Protein AF-A0A1I4GVJ4-F1 (afdb_monomer_lite)

Organism: NCBI:txid334253

Structure (mmCIF, N/CA/C/O backbone):
data_AF-A0A1I4GVJ4-F1
#
_entry.id   AF-A0A1I4GVJ4-F1
#
loop_
_atom_site.group_PDB
_atom_site.id
_atom_site.type_symbol
_atom_site.label_atom_id
_atom_site.label_alt_id
_atom_site.label_comp_id
_atom_site.label_asym_id
_atom_site.label_entity_id
_atom_site.label_seq_id
_atom_site.pdbx_PDB_ins_code
_atom_site.Cartn_x
_atom_site.Cartn_y
_atom_site.Cartn_z
_atom_site.occupancy
_atom_site.B_iso_or_equiv
_atom_site.auth_seq_id
_atom_site.auth_comp_id
_atom_site.auth_asym_id
_atom_site.auth_atom_id
_atom_site.pdbx_PDB_model_num
ATOM 1 N N . MET A 1 1 ? -17.207 -11.477 -0.287 1.00 50.84 1 MET A N 1
ATOM 2 C CA . MET A 1 1 ? -16.372 -11.656 -1.513 1.00 50.84 1 MET A CA 1
ATOM 3 C C . MET A 1 1 ? -14.962 -11.178 -1.198 1.00 50.84 1 MET A C 1
ATOM 5 O O . MET A 1 1 ? -14.844 -10.098 -0.642 1.00 50.84 1 MET A O 1
ATOM 9 N N . MET A 1 2 ? -13.925 -11.970 -1.491 1.00 49.94 2 MET A N 1
ATOM 10 C CA . MET A 1 2 ? -12.527 -11.653 -1.154 1.00 49.94 2 MET A CA 1
ATOM 11 C C . MET A 1 2 ? -11.857 -10.914 -2.315 1.00 49.94 2 MET A C 1
ATOM 13 O O . MET A 1 2 ? -11.926 -11.396 -3.448 1.00 49.94 2 MET A O 1
ATOM 17 N N . VAL A 1 3 ? -11.229 -9.762 -2.056 1.00 58.59 3 VAL A N 1
ATOM 18 C CA . VAL A 1 3 ? -10.523 -8.995 -3.095 1.00 58.59 3 VAL A CA 1
ATOM 19 C C . VAL A 1 3 ? -9.077 -8.730 -2.690 1.00 58.59 3 VAL A C 1
ATOM 21 O O . VAL A 1 3 ? -8.796 -8.247 -1.593 1.00 58.59 3 VAL A O 1
ATOM 24 N N . CYS A 1 4 ? -8.161 -9.048 -3.606 1.00 55.62 4 CYS A N 1
ATOM 25 C CA . CYS A 1 4 ? -6.743 -8.749 -3.467 1.00 55.62 4 CYS A CA 1
ATOM 26 C C . CYS A 1 4 ? -6.473 -7.312 -3.915 1.00 55.62 4 CYS A C 1
ATOM 28 O O . CYS A 1 4 ? -6.786 -6.946 -5.050 1.00 55.62 4 CYS A O 1
ATOM 30 N N . VAL A 1 5 ? -5.861 -6.519 -3.041 1.00 62.44 5 VAL A N 1
ATOM 31 C CA . VAL A 1 5 ? -5.493 -5.129 -3.314 1.00 62.44 5 VAL A CA 1
ATOM 32 C C . VAL A 1 5 ? -3.979 -5.005 -3.241 1.00 62.44 5 VAL A C 1
ATOM 34 O O . VAL A 1 5 ? -3.354 -5.443 -2.272 1.00 62.44 5 VAL A O 1
ATOM 37 N N . ASN A 1 6 ? -3.378 -4.418 -4.276 1.00 66.19 6 ASN A N 1
ATOM 38 C CA . ASN A 1 6 ? -1.951 -4.132 -4.261 1.00 66.19 6 ASN A CA 1
ATOM 39 C C . ASN A 1 6 ? -1.720 -2.815 -3.512 1.00 66.19 6 ASN A C 1
ATOM 41 O O . ASN A 1 6 ? -2.203 -1.766 -3.934 1.00 66.19 6 ASN A O 1
ATOM 45 N N . VAL A 1 7 ? -1.011 -2.861 -2.390 1.00 64.50 7 VAL 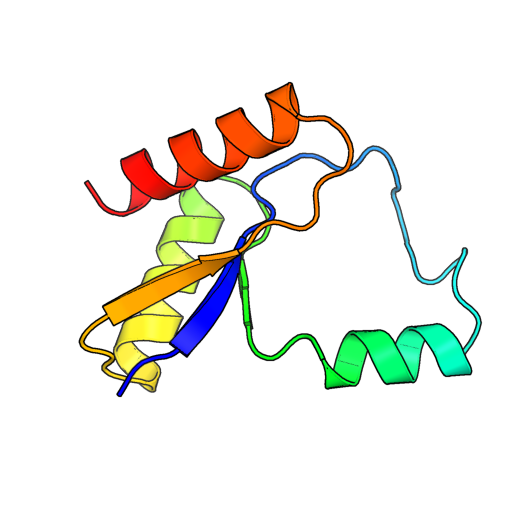A N 1
ATOM 46 C CA . VAL A 1 7 ? -0.761 -1.684 -1.555 1.00 64.50 7 VAL A CA 1
ATOM 47 C C . VAL A 1 7 ? 0.690 -1.267 -1.707 1.00 64.50 7 VAL A C 1
ATOM 49 O O . VAL A 1 7 ? 1.614 -1.996 -1.333 1.00 64.50 7 VAL A O 1
ATOM 52 N N . ILE A 1 8 ? 0.877 -0.073 -2.259 1.00 67.94 8 ILE A N 1
ATOM 53 C CA . ILE A 1 8 ? 2.178 0.557 -2.445 1.00 67.94 8 ILE A CA 1
ATOM 54 C C . ILE A 1 8 ? 2.121 1.893 -1.709 1.00 67.94 8 ILE A C 1
ATOM 56 O O . ILE A 1 8 ? 1.918 2.949 -2.293 1.00 67.94 8 ILE A O 1
ATOM 60 N N . ALA A 1 9 ? 2.277 1.852 -0.391 1.00 59.34 9 ALA A N 1
ATOM 61 C CA . ALA A 1 9 ? 2.343 3.047 0.442 1.00 59.34 9 ALA A CA 1
ATOM 62 C C . ALA A 1 9 ? 3.804 3.501 0.578 1.00 59.34 9 ALA A C 1
ATOM 64 O O . ALA A 1 9 ? 4.399 3.442 1.652 1.00 59.34 9 ALA A O 1
ATOM 65 N N . ALA A 1 10 ? 4.424 3.865 -0.545 1.00 53.66 10 ALA A N 1
ATOM 66 C CA . ALA A 1 10 ? 5.814 4.297 -0.573 1.00 53.66 10 ALA A CA 1
ATOM 67 C C . ALA A 1 10 ? 6.030 5.384 -1.627 1.00 53.66 10 ALA A C 1
ATOM 69 O O . ALA A 1 10 ? 5.543 5.275 -2.751 1.00 53.66 10 ALA A O 1
ATOM 70 N N . GLU A 1 11 ? 6.824 6.400 -1.284 1.00 53.78 11 GLU A N 1
ATOM 71 C CA . GLU A 1 11 ? 7.410 7.298 -2.276 1.00 53.78 11 GLU A CA 1
ATOM 72 C C . GLU A 1 11 ? 8.380 6.492 -3.147 1.00 53.78 11 GLU A C 1
ATOM 74 O O . GLU A 1 11 ? 9.463 6.072 -2.717 1.00 53.78 11 GLU A O 1
ATOM 79 N N . THR A 1 12 ? 7.975 6.224 -4.385 1.00 56.91 12 THR A N 1
ATOM 80 C CA . THR A 1 12 ? 8.856 5.640 -5.389 1.00 56.91 12 THR A CA 1
ATOM 81 C C . THR A 1 12 ? 9.764 6.737 -5.933 1.00 56.91 12 THR A C 1
ATOM 83 O O . THR A 1 12 ? 9.306 7.797 -6.342 1.00 56.91 12 THR A O 1
ATOM 86 N N . THR A 1 13 ? 11.074 6.494 -5.972 1.00 55.16 13 THR A N 1
ATOM 87 C CA . THR A 1 13 ? 12.052 7.437 -6.549 1.00 55.16 13 THR A CA 1
ATOM 88 C C . THR A 1 13 ? 11.937 7.567 -8.068 1.00 55.16 13 THR A C 1
ATOM 90 O O . THR A 1 13 ? 12.539 8.463 -8.658 1.00 55.16 13 THR A O 1
ATOM 93 N N . VAL A 1 14 ? 11.188 6.668 -8.710 1.00 65.81 14 VAL A N 1
ATOM 94 C CA . VAL A 1 14 ? 10.877 6.741 -10.135 1.00 65.81 14 VAL A CA 1
ATOM 95 C C . VAL A 1 14 ? 9.709 7.704 -10.320 1.00 65.81 14 VAL A C 1
ATOM 97 O O . VAL A 1 14 ? 8.640 7.491 -9.753 1.00 65.81 14 VAL A O 1
ATOM 100 N N . LYS A 1 15 ? 9.953 8.781 -11.074 1.00 67.31 15 LYS A N 1
ATOM 101 C CA . LYS A 1 15 ? 8.993 9.874 -11.284 1.00 67.31 15 LYS A CA 1
ATOM 102 C C . LYS A 1 15 ? 7.897 9.517 -12.283 1.00 67.31 15 LYS A C 1
ATOM 104 O O . LYS A 1 15 ? 6.781 9.993 -12.122 1.00 67.31 15 LYS A O 1
ATOM 109 N N . ASP A 1 16 ? 8.224 8.698 -13.280 1.00 73.12 16 ASP A N 1
ATOM 110 C CA . ASP A 1 16 ? 7.279 8.255 -14.296 1.00 73.12 16 ASP A CA 1
ATOM 111 C C . ASP A 1 16 ? 7.684 6.879 -14.847 1.00 73.12 16 ASP A C 1
ATOM 113 O O . ASP A 1 16 ? 8.815 6.683 -15.292 1.00 73.12 16 ASP A O 1
ATOM 117 N N . MET A 1 17 ? 6.769 5.910 -14.782 1.00 78.88 17 MET A N 1
ATOM 118 C CA . MET A 1 17 ? 6.973 4.583 -15.372 1.00 78.88 17 MET A CA 1
ATOM 119 C C . MET A 1 17 ? 6.679 4.577 -16.877 1.00 78.88 17 MET A C 1
ATOM 121 O O . MET A 1 17 ? 7.139 3.672 -17.573 1.00 78.88 17 MET A O 1
ATOM 125 N N . ASP A 1 18 ? 5.972 5.587 -17.392 1.00 78.31 18 ASP A N 1
ATOM 126 C CA . ASP A 1 18 ? 5.641 5.706 -18.813 1.00 78.31 18 ASP A CA 1
ATOM 127 C C . ASP A 1 18 ? 6.879 5.952 -19.683 1.00 78.31 18 ASP A C 1
ATOM 129 O O . ASP A 1 18 ? 6.883 5.586 -20.856 1.00 78.31 18 ASP A O 1
ATOM 133 N N . GLU A 1 19 ? 7.947 6.514 -19.110 1.00 82.56 19 GLU A N 1
ATOM 134 C CA . GLU A 1 19 ? 9.234 6.695 -19.792 1.00 82.56 19 GLU A CA 1
ATOM 135 C C . GLU A 1 19 ? 10.066 5.403 -19.856 1.00 82.56 19 GLU A C 1
ATOM 137 O O . GLU A 1 19 ? 10.964 5.283 -20.691 1.00 82.56 19 GLU A O 1
ATOM 142 N N . LEU A 1 20 ? 9.792 4.438 -18.971 1.00 82.94 20 LEU A N 1
ATOM 143 C CA . LEU A 1 20 ? 10.576 3.206 -18.828 1.00 82.94 20 LEU A CA 1
ATOM 144 C C . LEU A 1 20 ? 9.909 1.993 -19.475 1.00 82.94 20 LEU A C 1
ATOM 146 O O . LEU A 1 20 ? 10.603 1.071 -19.901 1.00 82.94 20 LEU A O 1
ATOM 150 N N . TRP A 1 21 ? 8.579 1.967 -19.519 1.00 85.81 21 TRP A N 1
ATOM 151 C CA . TRP A 1 21 ? 7.829 0.847 -20.070 1.00 85.81 21 TRP A CA 1
ATOM 152 C C . TRP A 1 21 ? 7.648 0.948 -21.577 1.00 85.81 21 TRP A C 1
ATOM 154 O O . TRP A 1 21 ? 7.303 1.986 -22.139 1.00 85.81 21 TRP A O 1
ATOM 164 N N . THR A 1 22 ? 7.761 -0.198 -22.239 1.00 89.19 22 THR A N 1
ATOM 165 C CA . THR A 1 22 ? 7.196 -0.372 -23.575 1.00 89.19 22 THR A CA 1
ATOM 166 C C . THR A 1 22 ? 5.664 -0.352 -23.512 1.00 89.19 22 THR A C 1
ATOM 168 O O . THR A 1 22 ? 5.050 -0.658 -22.486 1.00 89.19 22 THR A O 1
ATOM 171 N N . MET A 1 23 ? 5.007 -0.039 -24.635 1.00 86.88 23 MET A N 1
ATOM 172 C CA . MET A 1 23 ? 3.537 -0.059 -24.712 1.00 86.88 23 MET A CA 1
ATOM 173 C C . MET A 1 23 ? 2.946 -1.415 -24.297 1.00 86.88 23 MET A C 1
ATOM 175 O O . MET A 1 23 ? 1.890 -1.473 -23.667 1.00 86.88 23 MET A O 1
ATOM 179 N N . GLN A 1 24 ? 3.633 -2.506 -24.635 1.00 88.12 24 GLN A N 1
ATOM 180 C CA . GLN A 1 24 ? 3.228 -3.863 -24.294 1.00 88.12 24 GLN A CA 1
ATOM 181 C C . GLN A 1 24 ? 3.295 -4.093 -22.778 1.00 88.12 24 GLN A C 1
ATOM 183 O O . GLN A 1 24 ? 2.313 -4.549 -22.195 1.00 88.12 24 GLN A O 1
ATOM 188 N N . GLU A 1 25 ? 4.402 -3.724 -22.128 1.00 84.69 25 GLU A N 1
ATOM 189 C CA . GLU A 1 25 ? 4.560 -3.843 -20.670 1.00 84.69 25 GLU A CA 1
ATOM 190 C C . GLU A 1 25 ? 3.522 -3.003 -19.924 1.00 84.69 25 GLU A C 1
ATOM 192 O O . GLU A 1 25 ? 2.846 -3.514 -19.028 1.00 84.69 25 GLU A O 1
ATOM 197 N N . LYS A 1 26 ? 3.308 -1.753 -20.354 1.00 84.25 26 LY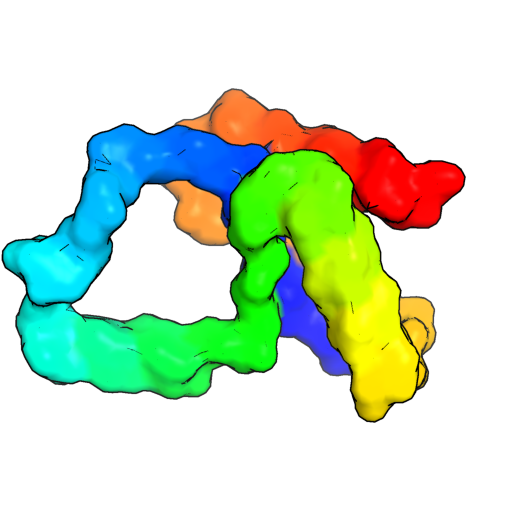S A N 1
ATOM 198 C CA . LYS A 1 26 ? 2.292 -0.874 -19.767 1.00 84.25 26 LYS A CA 1
ATOM 199 C C . LYS A 1 26 ? 0.893 -1.473 -19.882 1.00 84.25 26 LYS A C 1
ATOM 201 O O . LYS A 1 26 ? 0.140 -1.444 -18.910 1.00 84.25 26 LYS A O 1
ATOM 206 N N . SER A 1 27 ? 0.541 -2.039 -21.038 1.00 82.88 27 SER A N 1
ATOM 207 C CA . SER A 1 27 ? -0.768 -2.669 -21.247 1.00 82.88 27 SER A CA 1
ATOM 208 C C . SER A 1 27 ? -0.976 -3.874 -20.330 1.00 82.88 27 SER A C 1
ATOM 210 O O . SER A 1 27 ? -2.057 -4.031 -19.763 1.00 82.88 27 SER A O 1
ATOM 212 N N . VAL A 1 28 ? 0.048 -4.715 -20.165 1.00 82.06 28 VAL A N 1
ATOM 213 C CA . VAL A 1 28 ? -0.019 -5.887 -19.283 1.00 82.06 28 VAL A CA 1
ATOM 214 C C . VAL A 1 28 ? -0.177 -5.445 -17.830 1.00 82.06 28 VAL A C 1
ATOM 216 O O . VAL A 1 28 ? -1.137 -5.852 -17.179 1.00 82.06 28 VAL A O 1
ATOM 219 N N . VAL A 1 29 ? 0.680 -4.546 -17.338 1.00 79.12 29 VAL A N 1
ATOM 220 C CA . VAL A 1 29 ? 0.618 -4.065 -15.947 1.00 79.12 29 VAL A CA 1
ATOM 221 C C . VAL A 1 29 ? -0.710 -3.362 -15.658 1.00 79.12 29 VAL A C 1
ATOM 223 O O . VAL A 1 29 ? -1.344 -3.638 -14.640 1.00 79.12 29 VAL A O 1
ATOM 226 N N . SER A 1 30 ? -1.181 -2.522 -16.582 1.00 75.88 30 SER A N 1
ATOM 227 C CA . SER A 1 30 ? -2.457 -1.807 -16.437 1.00 75.88 30 SER A CA 1
ATOM 228 C C . SER A 1 30 ? -3.650 -2.764 -16.372 1.00 75.88 30 SER A C 1
ATOM 230 O O . SER A 1 30 ? -4.591 -2.516 -15.627 1.00 75.88 30 SER A O 1
ATOM 232 N N . SER A 1 31 ? -3.606 -3.881 -17.107 1.00 71.88 31 SER A N 1
ATOM 233 C CA . SER A 1 31 ? -4.655 -4.909 -17.054 1.00 71.88 31 SER A CA 1
ATOM 234 C C . SER A 1 31 ? -4.645 -5.737 -15.760 1.00 71.88 31 SER A C 1
ATOM 236 O O . SER A 1 31 ? -5.678 -6.278 -15.372 1.00 71.88 31 SER A O 1
ATOM 238 N N . MET A 1 32 ? -3.497 -5.822 -15.077 1.00 67.75 32 MET A N 1
ATOM 239 C CA . MET A 1 32 ? -3.328 -6.571 -13.823 1.00 67.75 32 MET A CA 1
ATOM 240 C C . MET A 1 32 ? -3.615 -5.724 -12.574 1.00 67.75 32 MET A C 1
ATOM 242 O O . MET A 1 32 ? -3.878 -6.271 -11.502 1.00 67.75 32 MET A O 1
ATOM 246 N N . ALA A 1 33 ? -3.580 -4.396 -12.692 1.00 64.38 33 ALA A N 1
ATOM 247 C CA . ALA A 1 33 ? -3.827 -3.455 -11.603 1.00 64.38 33 ALA A CA 1
ATOM 248 C C . ALA A 1 33 ? -5.333 -3.321 -11.290 1.00 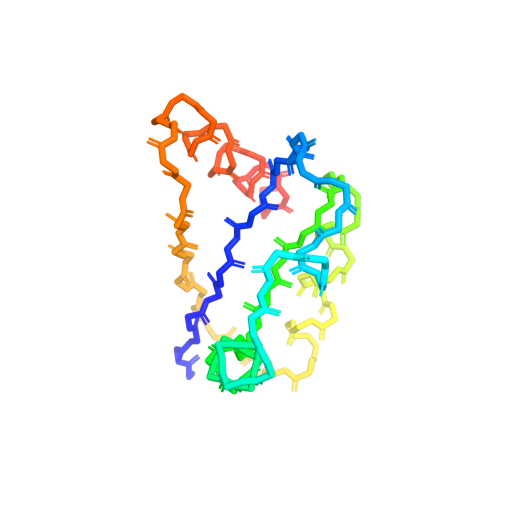64.38 33 ALA A C 1
ATOM 250 O O . ALA A 1 33 ? -5.950 -2.293 -11.546 1.00 64.38 33 ALA A O 1
ATOM 251 N N . ILE A 1 34 ? -5.936 -4.374 -10.731 1.00 61.31 34 ILE A N 1
ATOM 252 C CA . ILE A 1 34 ? -7.375 -4.419 -10.402 1.00 61.31 34 ILE A CA 1
ATOM 253 C C . ILE A 1 34 ? -7.740 -3.395 -9.310 1.00 61.31 34 ILE A C 1
ATOM 255 O O . ILE A 1 34 ? -8.813 -2.793 -9.358 1.00 61.31 34 ILE A O 1
ATOM 259 N N . ALA A 1 35 ? -6.844 -3.163 -8.349 1.00 70.12 35 ALA A N 1
ATOM 260 C CA . ALA A 1 35 ? -6.927 -2.079 -7.376 1.00 70.12 35 ALA A CA 1
ATOM 261 C C . ALA A 1 35 ? -5.536 -1.838 -6.779 1.00 70.12 35 ALA A C 1
ATOM 263 O O . ALA A 1 35 ? -4.946 -2.748 -6.189 1.00 70.12 35 ALA A O 1
ATOM 264 N N . VAL A 1 36 ? -5.012 -0.625 -6.950 1.00 78.06 36 VAL A N 1
ATOM 265 C CA . VAL A 1 36 ? -3.752 -0.191 -6.341 1.00 78.06 36 VAL A CA 1
ATOM 266 C C . VAL A 1 36 ? -4.061 0.942 -5.372 1.00 78.06 36 VAL A C 1
ATOM 268 O O . VAL A 1 36 ? -4.683 1.919 -5.778 1.00 78.06 36 VAL A O 1
ATOM 271 N N . LEU A 1 37 ? -3.628 0.810 -4.117 1.00 85.00 37 LEU A N 1
ATOM 272 C CA . LEU A 1 37 ? -3.644 1.902 -3.140 1.00 85.00 37 LEU A CA 1
ATOM 273 C C . LEU A 1 37 ? -2.254 2.534 -3.099 1.00 85.00 37 LEU A C 1
ATOM 275 O O . LEU A 1 37 ? -1.284 1.863 -2.735 1.00 85.00 37 LEU A O 1
ATOM 279 N N . LEU A 1 38 ? -2.158 3.803 -3.493 1.00 84.44 38 LEU A N 1
ATOM 280 C CA . LEU A 1 38 ? -0.890 4.522 -3.651 1.00 84.44 38 LEU A CA 1
ATOM 281 C C . LEU A 1 38 ? -0.998 5.946 -3.102 1.00 84.44 38 LEU A C 1
ATOM 283 O O . LEU A 1 38 ? -1.986 6.632 -3.355 1.00 84.44 38 LEU A O 1
ATOM 287 N N . GLY A 1 39 ? 0.041 6.414 -2.410 1.00 83.44 39 GLY A N 1
ATOM 288 C CA . GLY A 1 39 ? 0.164 7.804 -1.960 1.00 83.44 39 GLY A CA 1
ATOM 289 C C . GLY A 1 39 ? 0.372 7.943 -0.453 1.00 83.44 39 GLY A C 1
ATOM 290 O O . GLY A 1 39 ? 0.920 7.049 0.193 1.00 83.44 39 GLY A O 1
ATOM 291 N N . SER A 1 40 ? -0.038 9.090 0.101 1.00 86.19 40 SER A N 1
ATOM 292 C CA . SER A 1 40 ? 0.032 9.350 1.544 1.00 86.19 40 SER A CA 1
ATOM 293 C C . SER A 1 40 ? -0.999 8.526 2.319 1.00 86.19 40 SER A C 1
ATOM 295 O O . SER A 1 40 ? -1.959 8.001 1.752 1.00 86.19 40 SER A O 1
ATOM 297 N N . LYS A 1 41 ? -0.839 8.462 3.644 1.00 86.81 41 LYS A N 1
ATOM 298 C CA . LYS A 1 41 ? -1.770 7.779 4.551 1.00 86.81 41 LYS A CA 1
ATOM 299 C C . LYS A 1 41 ? -3.214 8.271 4.387 1.00 86.81 41 LYS A C 1
ATOM 301 O O . LYS A 1 41 ? -4.146 7.471 4.388 1.00 86.81 41 LYS A O 1
ATOM 306 N N . GLU A 1 42 ? -3.401 9.577 4.223 1.00 89.06 42 GLU A N 1
ATOM 307 C CA . GLU A 1 42 ? -4.709 10.211 4.031 1.00 89.06 42 GLU A CA 1
ATOM 308 C C . GLU A 1 42 ? -5.331 9.788 2.700 1.00 89.06 42 GLU A C 1
ATOM 310 O O . GLU A 1 42 ? -6.491 9.381 2.671 1.00 89.06 42 GLU A O 1
ATOM 315 N N . SER A 1 43 ? -4.543 9.811 1.620 1.00 88.88 43 SER A N 1
ATOM 316 C CA . SER A 1 43 ? -5.013 9.399 0.295 1.00 88.88 43 SER A CA 1
ATOM 317 C C . SER A 1 43 ? -5.362 7.911 0.253 1.00 88.88 43 SER A C 1
ATOM 319 O O . SER A 1 43 ? -6.381 7.532 -0.318 1.00 88.88 43 SER A O 1
ATOM 321 N N . ILE A 1 44 ? -4.563 7.063 0.905 1.00 88.94 44 ILE A N 1
ATOM 322 C CA . ILE A 1 44 ? -4.833 5.625 1.009 1.00 88.94 44 ILE A CA 1
ATOM 323 C C . ILE A 1 44 ? -6.126 5.371 1.786 1.00 88.94 44 ILE A C 1
ATOM 325 O O . ILE A 1 44 ? -6.910 4.519 1.376 1.00 88.94 44 ILE A O 1
ATOM 329 N N . ARG A 1 45 ? -6.386 6.120 2.868 1.00 90.44 45 ARG A N 1
ATOM 330 C CA . ARG A 1 45 ? -7.644 6.014 3.620 1.00 90.44 45 ARG A CA 1
ATOM 331 C C . ARG A 1 45 ? -8.850 6.345 2.750 1.00 90.44 45 ARG A C 1
ATOM 333 O O . ARG A 1 45 ? -9.810 5.586 2.741 1.00 90.44 45 ARG A O 1
ATOM 340 N N . GLU A 1 46 ? -8.792 7.440 2.001 1.00 91.94 46 GLU A N 1
ATOM 341 C CA . GLU A 1 46 ? -9.874 7.827 1.092 1.00 91.94 46 GLU A CA 1
ATOM 342 C C . GLU A 1 46 ? -10.100 6.776 -0.007 1.00 91.94 46 GLU A C 1
ATOM 344 O O . GLU A 1 46 ? -11.228 6.340 -0.236 1.00 91.94 46 GLU A O 1
ATOM 349 N N . GLN A 1 47 ? -9.023 6.309 -0.647 1.00 90.19 47 GLN A N 1
ATOM 350 C CA . GLN A 1 47 ? -9.094 5.261 -1.667 1.00 90.19 47 GLN A CA 1
ATOM 351 C C . GLN A 1 47 ? -9.685 3.959 -1.109 1.00 90.19 47 GLN A C 1
ATOM 353 O O . GLN A 1 47 ? -10.492 3.316 -1.781 1.00 90.19 47 GLN A O 1
ATOM 358 N N . LEU A 1 48 ? -9.319 3.586 0.121 1.00 88.69 48 LEU A N 1
ATOM 359 C CA . LEU A 1 48 ? -9.836 2.397 0.786 1.00 88.69 48 LEU A CA 1
ATOM 360 C C . LEU A 1 48 ? -11.329 2.523 1.113 1.00 88.69 48 LEU A C 1
ATOM 362 O O . LEU A 1 48 ? -12.084 1.588 0.852 1.00 88.69 48 LEU A O 1
ATOM 366 N N . THR A 1 49 ? -11.771 3.673 1.629 1.00 90.25 49 THR A N 1
ATOM 367 C CA . THR A 1 49 ? -13.195 3.939 1.881 1.00 90.25 49 THR A CA 1
ATOM 368 C C . THR A 1 49 ? -14.000 3.847 0.587 1.00 90.25 49 THR A C 1
ATOM 370 O O . THR A 1 49 ? -14.973 3.099 0.525 1.00 90.25 49 THR A O 1
ATOM 373 N N . ASN A 1 50 ? -13.542 4.506 -0.482 1.00 90.56 50 ASN A N 1
ATOM 374 C CA . ASN A 1 50 ? -14.192 4.457 -1.796 1.00 90.56 50 ASN A CA 1
ATOM 375 C C . ASN A 1 50 ? -14.260 3.025 -2.351 1.00 90.56 50 ASN A C 1
ATOM 377 O O . ASN A 1 50 ? -15.254 2.620 -2.960 1.00 90.56 50 ASN A O 1
ATOM 381 N N . PHE A 1 51 ? -13.200 2.241 -2.144 1.00 88.19 51 PHE A N 1
ATOM 382 C CA . PHE A 1 51 ? -13.166 0.834 -2.520 1.00 88.19 51 PHE A CA 1
ATOM 383 C C . PHE A 1 51 ? -14.209 0.018 -1.739 1.00 88.19 51 PHE A C 1
ATOM 385 O O . PHE A 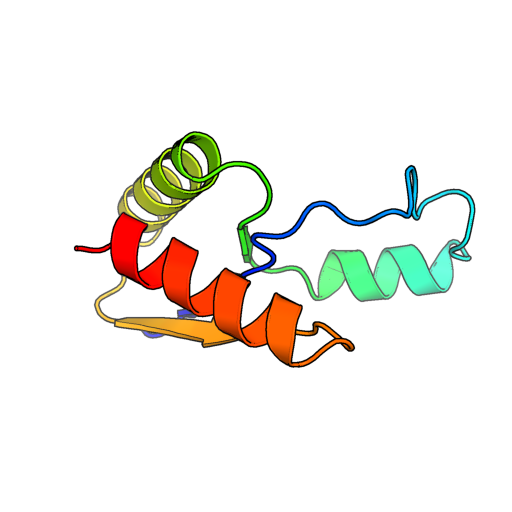1 51 ? -14.969 -0.745 -2.341 1.00 88.19 51 PHE A O 1
ATOM 392 N N . GLN A 1 52 ? -14.283 0.206 -0.419 1.00 87.31 52 GLN A N 1
ATOM 393 C CA . GLN A 1 52 ? -15.219 -0.505 0.448 1.00 87.31 52 GLN A CA 1
ATOM 394 C C . GLN A 1 52 ? -16.676 -0.153 0.136 1.00 87.31 52 GLN A C 1
ATOM 396 O O . GLN A 1 52 ? -17.510 -1.050 0.053 1.00 87.31 52 GLN A O 1
ATOM 401 N N . GLU A 1 53 ? -16.992 1.122 -0.092 1.00 90.62 53 GLU A N 1
ATOM 402 C CA . GLU A 1 53 ? -18.341 1.561 -0.472 1.00 90.62 53 GLU A CA 1
ATOM 403 C C . GLU A 1 53 ? -18.786 0.951 -1.804 1.00 90.62 53 GLU A C 1
ATOM 405 O O . GLU A 1 53 ? -19.935 0.536 -1.961 1.00 90.62 53 GLU A O 1
ATOM 410 N N . LYS A 1 54 ? -17.861 0.851 -2.765 1.00 89.19 54 LYS A N 1
ATOM 411 C CA . LYS A 1 54 ? -18.155 0.324 -4.097 1.00 89.19 54 LYS A CA 1
ATOM 412 C C . LYS A 1 54 ? -18.355 -1.190 -4.108 1.00 89.19 54 LYS A C 1
ATOM 414 O O . LYS A 1 54 ? -19.260 -1.674 -4.788 1.00 89.19 54 LYS A O 1
ATOM 419 N N . TYR A 1 55 ? -17.493 -1.936 -3.419 1.00 87.62 55 TYR A N 1
ATOM 420 C CA . TYR A 1 55 ? -17.443 -3.397 -3.538 1.00 87.62 55 TYR A CA 1
ATOM 421 C C . TYR A 1 55 ? -17.998 -4.148 -2.327 1.00 87.62 55 TYR A C 1
ATOM 423 O O . TYR A 1 55 ? -18.300 -5.331 -2.469 1.00 87.62 55 TYR A O 1
ATOM 431 N N . GLN A 1 56 ? -18.165 -3.477 -1.180 1.00 87.88 56 GLN A N 1
ATOM 432 C CA . GLN A 1 56 ? -18.738 -4.025 0.055 1.00 87.88 56 GLN A CA 1
ATOM 433 C C . GLN A 1 56 ? -18.116 -5.380 0.424 1.00 87.88 56 GLN A C 1
ATOM 435 O O . GLN A 1 56 ? -18.807 -6.387 0.565 1.00 87.88 56 GLN A O 1
ATOM 440 N N . VAL A 1 57 ? -16.783 -5.420 0.496 1.00 85.69 57 VAL A N 1
ATOM 441 C CA . VAL A 1 57 ? -16.045 -6.663 0.744 1.00 85.69 57 VAL A CA 1
ATOM 442 C C . VAL A 1 57 ? -15.994 -6.990 2.233 1.00 85.69 57 VAL A C 1
ATOM 444 O O . VAL A 1 57 ? -15.915 -6.099 3.074 1.00 85.69 57 VAL A O 1
ATOM 447 N N . ASP A 1 58 ? -16.010 -8.278 2.556 1.00 86.69 58 ASP A N 1
ATOM 448 C CA . ASP A 1 58 ? -15.917 -8.768 3.938 1.00 86.69 58 ASP A CA 1
ATOM 449 C C . ASP A 1 58 ? -14.457 -8.947 4.389 1.00 86.69 58 ASP A C 1
ATOM 451 O O . ASP A 1 58 ? -14.167 -8.984 5.582 1.00 86.69 58 ASP A O 1
ATOM 455 N N . GLU A 1 59 ? -13.536 -9.075 3.428 1.00 84.88 59 GLU A N 1
ATOM 456 C CA . GLU A 1 59 ? -12.112 -9.306 3.661 1.00 84.88 59 GLU A CA 1
ATOM 457 C C . GLU A 1 59 ? -11.268 -8.634 2.572 1.00 84.88 59 GLU A C 1
ATOM 459 O O . GLU A 1 59 ? -11.544 -8.753 1.371 1.00 84.88 59 GLU A O 1
ATOM 464 N N . LEU A 1 60 ? -10.210 -7.953 3.014 1.00 83.50 60 LEU A N 1
ATOM 465 C CA . LEU A 1 60 ? -9.201 -7.325 2.170 1.00 83.50 60 LEU A CA 1
ATOM 466 C C . LEU A 1 60 ? -7.879 -8.067 2.325 1.00 83.50 60 LEU A C 1
ATOM 468 O O . LEU A 1 60 ? -7.280 -8.071 3.400 1.00 83.50 60 LEU A O 1
ATOM 472 N N . MET A 1 61 ? -7.392 -8.644 1.230 1.00 84.81 61 MET A N 1
ATOM 473 C CA . MET A 1 61 ? -6.058 -9.232 1.189 1.00 84.81 61 MET A CA 1
ATOM 474 C C . MET A 1 61 ? -5.081 -8.233 0.580 1.00 84.81 61 MET A C 1
ATOM 476 O O . MET A 1 61 ? -5.148 -7.934 -0.614 1.00 84.81 61 MET A O 1
ATOM 480 N N . ALA A 1 62 ? -4.159 -7.724 1.391 1.00 84.56 62 ALA A N 1
ATOM 481 C CA . ALA A 1 62 ? -3.125 -6.814 0.921 1.00 84.56 62 ALA A CA 1
ATOM 482 C C . ALA A 1 62 ? -1.910 -7.583 0.394 1.00 84.56 62 ALA A C 1
ATOM 484 O O . ALA A 1 62 ? -1.348 -8.430 1.087 1.00 84.56 62 ALA A O 1
ATOM 485 N N . ILE A 1 63 ? -1.481 -7.249 -0.819 1.00 85.12 63 ILE A N 1
ATOM 486 C CA . ILE A 1 63 ? -0.244 -7.745 -1.430 1.00 85.12 63 ILE A CA 1
ATOM 487 C C . ILE A 1 63 ? 0.618 -6.527 -1.756 1.00 85.12 63 ILE A C 1
ATOM 489 O O . ILE A 1 63 ? 0.090 -5.483 -2.122 1.00 85.12 63 ILE A O 1
ATOM 493 N N . SER A 1 64 ? 1.938 -6.626 -1.617 1.00 83.44 64 SER A N 1
ATOM 494 C CA . SER A 1 64 ? 2.8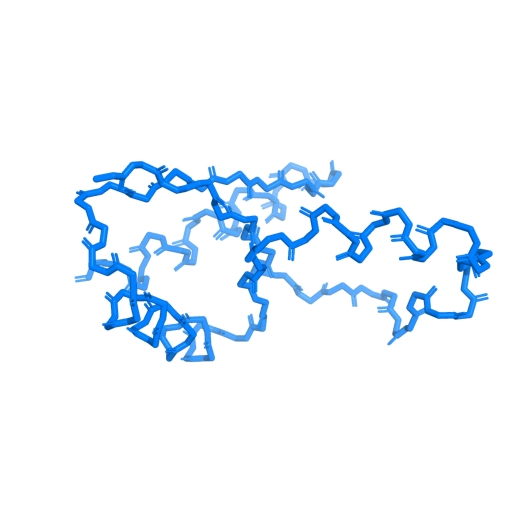45 -5.522 -1.934 1.00 83.44 64 SER A CA 1
ATOM 495 C C . SER A 1 64 ? 4.061 -6.022 -2.703 1.00 83.44 64 SER A C 1
ATOM 497 O O . SER A 1 64 ? 4.865 -6.797 -2.180 1.00 83.44 64 SER A O 1
ATOM 499 N N . TYR A 1 65 ? 4.206 -5.567 -3.947 1.00 81.00 65 TYR A N 1
ATOM 500 C CA . TYR A 1 65 ? 5.344 -5.884 -4.815 1.00 81.00 65 TYR A CA 1
ATOM 501 C C . TYR A 1 65 ? 6.438 -4.814 -4.697 1.00 81.00 65 TYR A C 1
ATOM 503 O O . TYR A 1 65 ? 6.713 -4.077 -5.641 1.00 81.00 65 TYR A O 1
ATOM 511 N N . ILE A 1 66 ? 7.053 -4.709 -3.517 1.00 84.69 66 ILE A N 1
ATOM 512 C CA . ILE A 1 66 ? 8.148 -3.768 -3.241 1.00 84.69 66 ILE A CA 1
ATOM 513 C C . ILE A 1 66 ? 9.441 -4.564 -3.045 1.00 84.69 66 ILE A C 1
ATOM 515 O O . ILE A 1 66 ? 9.491 -5.465 -2.214 1.00 84.69 66 ILE A O 1
ATOM 519 N N . TYR A 1 67 ? 10.480 -4.229 -3.818 1.00 85.62 67 TYR A N 1
ATOM 520 C CA . TYR A 1 67 ? 11.775 -4.924 -3.779 1.00 85.62 67 TYR A CA 1
ATOM 521 C C . TYR A 1 67 ? 12.524 -4.732 -2.450 1.00 85.62 67 TYR A C 1
ATOM 523 O O . TYR A 1 67 ? 13.134 -5.664 -1.937 1.00 85.62 67 TYR A O 1
ATOM 531 N N . ASP A 1 68 ? 12.486 -3.520 -1.895 1.00 88.12 68 ASP A N 1
ATOM 532 C CA . ASP A 1 68 ? 13.108 -3.200 -0.609 1.00 88.12 68 ASP A CA 1
ATOM 533 C C . ASP A 1 68 ? 12.208 -3.669 0.543 1.00 88.12 68 ASP A C 1
ATOM 535 O O . ASP A 1 68 ? 11.109 -3.146 0.741 1.00 88.12 68 ASP A O 1
ATOM 539 N N . THR A 1 69 ? 12.681 -4.652 1.309 1.00 90.56 69 THR A N 1
ATOM 540 C CA . THR A 1 69 ? 11.921 -5.278 2.398 1.00 90.56 69 THR A CA 1
ATOM 541 C C . THR A 1 69 ? 11.527 -4.297 3.504 1.00 90.56 69 THR A C 1
ATOM 543 O O . THR A 1 69 ? 10.429 -4.407 4.050 1.00 90.56 69 THR A O 1
ATOM 546 N N . GLU A 1 70 ? 12.370 -3.316 3.834 1.00 90.75 70 GLU A N 1
ATOM 547 C CA . GLU A 1 70 ? 12.041 -2.332 4.872 1.00 90.75 70 GLU A CA 1
ATOM 548 C C . GLU A 1 70 ? 10.939 -1.388 4.387 1.00 90.75 70 GLU A C 1
ATOM 550 O O . GLU A 1 70 ? 9.991 -1.097 5.121 1.00 90.75 70 GLU A O 1
ATOM 555 N N . LYS A 1 71 ? 10.987 -0.983 3.111 1.00 87.94 71 LYS A N 1
ATOM 556 C CA . LYS A 1 71 ? 9.892 -0.223 2.490 1.00 87.94 71 LYS A CA 1
ATOM 557 C C . LYS A 1 71 ? 8.608 -1.044 2.388 1.00 87.94 71 LYS A C 1
ATOM 559 O O . LYS A 1 71 ? 7.530 -0.507 2.629 1.00 87.94 71 LYS A O 1
ATOM 564 N N . GLN A 1 72 ? 8.710 -2.337 2.080 1.00 88.88 72 GLN A N 1
ATOM 565 C CA . GLN A 1 72 ? 7.561 -3.242 2.046 1.00 88.88 72 GLN A CA 1
ATOM 566 C C . GLN A 1 72 ? 6.896 -3.346 3.425 1.00 88.88 72 GLN A C 1
ATOM 568 O O . GLN A 1 72 ? 5.681 -3.196 3.549 1.00 88.88 72 GLN A O 1
ATOM 573 N N . LYS A 1 73 ? 7.695 -3.534 4.480 1.00 90.50 73 LYS A N 1
ATOM 574 C CA . LYS A 1 73 ? 7.216 -3.567 5.864 1.00 90.50 73 LYS A CA 1
ATOM 575 C C . LYS A 1 73 ? 6.549 -2.251 6.266 1.00 90.50 73 LYS A C 1
ATOM 577 O O . LYS A 1 73 ? 5.471 -2.280 6.854 1.00 90.50 73 LYS A O 1
ATOM 582 N N . ASN A 1 74 ? 7.155 -1.114 5.921 1.00 89.56 74 ASN A N 1
ATOM 583 C CA . ASN A 1 74 ? 6.560 0.199 6.165 1.00 89.56 74 ASN A CA 1
ATOM 584 C C . ASN A 1 74 ? 5.210 0.355 5.441 1.00 89.56 74 ASN A C 1
ATOM 586 O O . ASN A 1 74 ? 4.246 0.829 6.031 1.00 89.56 74 ASN A O 1
ATOM 590 N N . SER A 1 75 ? 5.097 -0.134 4.202 1.00 88.44 75 SER A N 1
ATOM 591 C CA . SER A 1 75 ? 3.835 -0.094 3.456 1.00 88.44 75 SER A CA 1
ATOM 592 C C . SER A 1 75 ? 2.702 -0.830 4.184 1.00 88.44 75 SER A C 1
ATOM 594 O O . SER A 1 75 ? 1.593 -0.308 4.306 1.00 88.44 75 SER A O 1
ATOM 596 N N . TYR A 1 76 ? 2.981 -2.015 4.736 1.00 89.75 76 TYR A N 1
ATOM 597 C CA . TYR A 1 76 ? 2.003 -2.743 5.551 1.00 89.75 76 TYR A CA 1
ATOM 598 C C . TYR A 1 76 ? 1.707 -2.057 6.890 1.00 89.75 76 TYR A C 1
ATOM 600 O O . TYR A 1 76 ? 0.569 -2.101 7.351 1.00 89.75 76 TYR A O 1
ATOM 608 N N . GLN A 1 77 ? 2.697 -1.405 7.505 1.00 90.56 77 GLN A N 1
ATOM 609 C CA . GLN A 1 77 ? 2.493 -0.623 8.725 1.00 90.56 77 GLN A CA 1
ATOM 610 C C . GLN A 1 77 ? 1.544 0.557 8.474 1.00 90.56 77 GLN A C 1
ATOM 612 O O . GLN A 1 77 ? 0.599 0.748 9.234 1.00 90.56 77 GLN A O 1
ATOM 617 N 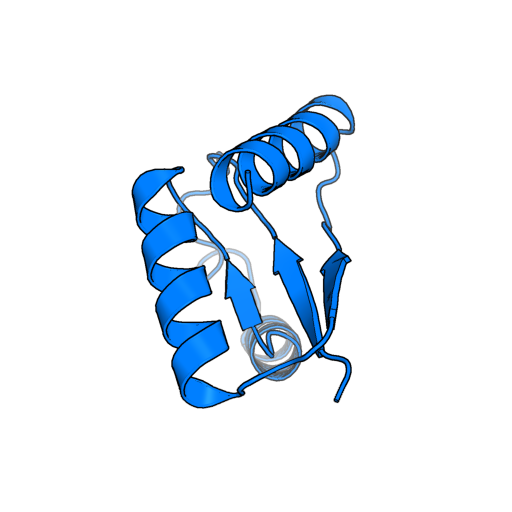N . ILE A 1 78 ? 1.734 1.298 7.379 1.00 89.19 78 ILE A N 1
ATOM 618 C CA . ILE A 1 78 ? 0.834 2.390 6.986 1.00 89.19 78 ILE A CA 1
ATOM 619 C C . ILE A 1 78 ? -0.578 1.857 6.750 1.00 89.19 78 ILE A C 1
ATOM 621 O O . ILE A 1 78 ? -1.533 2.440 7.257 1.00 89.19 78 ILE A O 1
ATOM 625 N N . LEU A 1 79 ? -0.718 0.741 6.025 1.00 88.81 79 LEU A N 1
ATOM 626 C CA . LEU A 1 79 ? -2.023 0.123 5.801 1.00 88.81 79 LEU A CA 1
ATOM 627 C C . LEU A 1 79 ? -2.710 -0.239 7.120 1.00 88.81 79 LEU A C 1
ATOM 629 O O . LEU A 1 79 ? -3.882 0.081 7.292 1.00 88.81 79 LEU A O 1
ATOM 633 N N . LYS A 1 80 ? -1.977 -0.856 8.055 1.00 90.62 80 LYS A N 1
ATOM 634 C CA . LYS A 1 80 ? -2.486 -1.184 9.389 1.00 90.62 80 LYS A CA 1
ATOM 635 C C . LYS A 1 80 ? -3.036 0.058 10.094 1.00 90.62 80 LYS A C 1
ATOM 637 O O . LYS A 1 80 ? -4.156 0.047 10.573 1.00 90.62 80 LYS A O 1
ATOM 642 N N . GLU A 1 81 ? -2.289 1.156 10.092 1.00 91.00 81 GLU A N 1
ATOM 643 C CA . GLU A 1 81 ? -2.732 2.401 10.728 1.00 91.00 81 GLU A CA 1
ATOM 644 C C . GLU A 1 81 ? -3.858 3.141 9.985 1.00 91.00 81 GLU A C 1
ATOM 646 O O . GLU A 1 81 ? -4.367 4.153 10.476 1.00 91.00 81 GLU A O 1
ATOM 651 N N . VAL A 1 82 ? -4.165 2.743 8.750 1.00 89.56 82 VAL A N 1
ATOM 652 C CA . VAL A 1 82 ? -5.316 3.257 8.004 1.00 89.56 82 VAL A CA 1
ATOM 653 C C . VAL A 1 82 ? -6.587 2.506 8.390 1.00 89.56 82 VAL A C 1
ATOM 655 O O . VAL A 1 82 ? -7.638 3.149 8.447 1.00 89.56 82 VAL A O 1
ATOM 658 N N . VAL A 1 83 ? -6.480 1.192 8.627 1.00 86.44 83 VAL A N 1
ATOM 659 C CA . VAL A 1 83 ? -7.608 0.310 8.974 1.00 86.44 83 VAL A CA 1
ATOM 660 C C . VAL A 1 83 ? -7.932 0.268 10.469 1.00 86.44 83 VAL A C 1
ATOM 662 O O . VAL A 1 83 ? -9.077 -0.029 10.802 1.00 86.44 83 VAL A O 1
ATOM 665 N N . ASP A 1 84 ? -6.952 0.546 11.334 1.00 83.25 84 ASP A N 1
ATOM 666 C CA . ASP A 1 84 ? -7.133 0.748 12.782 1.00 83.25 84 ASP A CA 1
ATOM 667 C C . ASP A 1 84 ? -7.805 2.108 13.079 1.00 83.25 84 ASP A C 1
ATOM 669 O O . ASP A 1 84 ? -8.682 2.146 13.974 1.00 83.25 84 ASP A O 1
#

Sequence (84 aa):
MMVCVNVIAAETTVKDMDELWTMQEKSVVSSMAIAVLLGSKESIREQLTNFQEKYQVDELMAISYIYDTEKQKNSYQILKEVVD

Radius of gyration: 13.54 Å; chains: 1; bounding box: 32×22×38 Å

Secondary structure (DSSP, 8-state):
-EEEEEEE-S--S-S-STTTS-HHHHHHHHHH-S-EEESSHHHHHHHHHHHHHHH--SEEEEE---SSHHHHHHHHHHHHHHH-

Foldseek 3Di:
DEDEEEFQADDDPDPDCVVVDDPVRCVVVVVVRPHYQYDHLVSSLVSVVVVCVVPVDPDYHYDYPDPDVVSVVVRVVSVVVSVD

pLDDT: mean 80.31, std 11.68, range [49.94, 91.94]

InterPro domains:
  IPR036661 Luciferase-like domain superfamily [G3DSA:3.20.20.30] (1-84)
  IPR036661 Luciferase-like domain superfamily [SSF51679] (2-83)